Protein AF-A0A3D0K294-F1 (afdb_monomer)

Sequence (69 aa):
LAVDLPSGMDADSGRALGHAVRADRTATFVGWKAGFLDETGRDLLGRIEVVEIGIPEVLKQRHGRPARA

Secondary structure (DSSP, 8-state):
-EESS-TTB-TTT--BSSS----SEEEEESS--GGGGSGGGHHHH-EEEEE-----HHHHHHHPPPPP-

Foldseek 3Di:
DAEQFWPQADQQQLA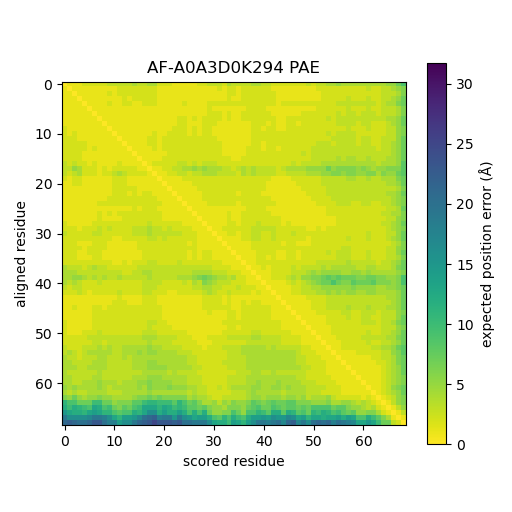RVPDTAADLAYEHELDHGNSCLHPNNVRRHRHYDYDYPPDDVVCCVVPPDDRDD

Mean predicted aligned error: 2.93 Å

pLDDT: mean 94.11, std 7.84, range [52.31, 98.62]

Nearest PDB structures (foldseek):
  3rss-assembly1_A  TM=9.437E-01  e=9.420E-06  Thermotoga maritima MSB8
  3k5w-assembly1_A  TM=8.271E-01  e=2.864E-03  Helicobacter pylori
  6qkt-assembly1_B  TM=3.072E-01  e=3.397E+00  Rhodopseudomonas palustris

Structure (mmCIF, N/CA/C/O backbone):
data_AF-A0A3D0K294-F1
#
_entry.id   AF-A0A3D0K294-F1
#
loop_
_atom_site.group_PDB
_atom_site.id
_atom_site.type_symbol
_atom_site.label_atom_id
_atom_site.label_alt_id
_atom_site.label_comp_id
_atom_site.label_asym_id
_atom_site.label_entity_id
_atom_site.label_seq_id
_atom_site.pdbx_PDB_ins_code
_atom_site.Cartn_x
_atom_site.Cartn_y
_atom_site.Cartn_z
_atom_site.occupancy
_atom_site.B_iso_or_equiv
_atom_site.auth_seq_id
_atom_site.auth_comp_id
_atom_site.auth_asym_id
_atom_site.auth_atom_id
_atom_site.pdbx_PDB_model_num
ATOM 1 N N . LEU A 1 1 ? -8.763 -10.614 2.328 1.00 96.94 1 LEU A N 1
ATOM 2 C CA . LEU A 1 1 ? -7.774 -10.231 1.292 1.00 96.94 1 LEU A CA 1
ATOM 3 C C . LEU A 1 1 ? -8.286 -8.989 0.580 1.00 96.94 1 LEU A C 1
ATOM 5 O O . LEU A 1 1 ? -9.409 -9.031 0.094 1.00 96.94 1 LEU A O 1
ATOM 9 N N . ALA A 1 2 ? -7.498 -7.919 0.544 1.00 98.56 2 ALA A N 1
ATOM 10 C CA . ALA A 1 2 ? -7.744 -6.740 -0.277 1.00 98.56 2 ALA A CA 1
ATOM 11 C C . ALA A 1 2 ? -6.796 -6.727 -1.485 1.00 98.56 2 ALA A C 1
ATOM 13 O O . ALA A 1 2 ? -5.642 -7.154 -1.384 1.00 98.56 2 ALA A O 1
ATOM 14 N N . VAL A 1 3 ? -7.297 -6.243 -2.620 1.00 98.50 3 VAL A N 1
ATOM 15 C CA . VAL A 1 3 ? -6.521 -6.052 -3.847 1.00 98.50 3 VAL A CA 1
ATOM 16 C C . VAL A 1 3 ? -6.318 -4.558 -4.037 1.00 98.50 3 VAL A C 1
ATOM 18 O O . VAL A 1 3 ? -7.268 -3.785 -3.991 1.00 98.50 3 VAL A O 1
ATOM 21 N N . ASP A 1 4 ? -5.070 -4.171 -4.234 1.00 98.19 4 ASP A N 1
ATOM 22 C CA . ASP A 1 4 ? -4.552 -2.812 -4.217 1.00 98.19 4 ASP A CA 1
ATOM 23 C C . ASP A 1 4 ? -4.602 -2.118 -2.849 1.00 98.19 4 ASP A C 1
ATOM 25 O O . ASP A 1 4 ? -3.547 -1.862 -2.271 1.00 98.19 4 ASP A O 1
ATOM 29 N N . LEU A 1 5 ? -5.795 -1.887 -2.302 1.00 98.00 5 LEU A N 1
ATOM 30 C CA . LEU A 1 5 ? -6.037 -1.357 -0.957 1.00 98.00 5 LEU A CA 1
ATOM 31 C C . LEU A 1 5 ? -7.388 -1.864 -0.409 1.00 98.00 5 LEU A C 1
ATOM 33 O O . LEU A 1 5 ? -8.234 -2.316 -1.185 1.00 98.00 5 LEU A O 1
ATOM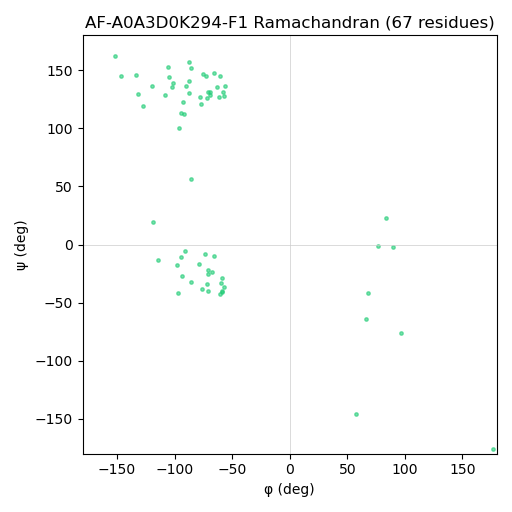 37 N N . PRO A 1 6 ? -7.639 -1.800 0.909 1.00 98.50 6 PRO A N 1
ATOM 38 C CA . PRO A 1 6 ? -8.950 -2.124 1.456 1.00 98.50 6 PRO A CA 1
ATOM 39 C C . PRO A 1 6 ? -10.031 -1.178 0.918 1.00 98.50 6 PRO A C 1
ATOM 41 O O . PRO A 1 6 ? -9.909 0.042 1.009 1.00 98.50 6 PRO A O 1
ATOM 44 N N . SER A 1 7 ? -11.111 -1.725 0.356 1.00 98.50 7 SER A N 1
ATOM 45 C CA . SER A 1 7 ? -12.210 -0.906 -0.167 1.00 98.50 7 SER A CA 1
ATOM 46 C C . SER A 1 7 ? -12.785 -0.008 0.930 1.00 98.50 7 SER A C 1
ATOM 48 O O . SER A 1 7 ? -13.081 -0.488 2.025 1.00 98.50 7 SER A O 1
ATOM 50 N N . GLY A 1 8 ? -12.937 1.283 0.624 1.00 97.94 8 GLY A N 1
ATOM 51 C CA . GLY A 1 8 ? -13.397 2.305 1.569 1.00 97.94 8 GLY A CA 1
ATOM 52 C C . GLY A 1 8 ? -12.286 3.003 2.363 1.00 97.94 8 GLY A C 1
ATOM 53 O O . GLY A 1 8 ? -12.577 3.920 3.124 1.00 97.94 8 GLY A O 1
ATOM 54 N N . MET A 1 9 ? -11.022 2.616 2.184 1.00 98.00 9 MET A N 1
ATOM 55 C CA . MET A 1 9 ? -9.865 3.360 2.685 1.00 98.00 9 MET A CA 1
ATOM 56 C C . MET A 1 9 ? -9.424 4.419 1.665 1.00 98.00 9 MET A C 1
ATOM 58 O O . MET A 1 9 ? -9.423 4.171 0.461 1.00 98.00 9 MET A O 1
ATOM 62 N N . ASP A 1 10 ? -9.033 5.595 2.143 1.00 97.50 10 ASP A N 1
ATOM 63 C CA . ASP A 1 10 ? -8.395 6.630 1.336 1.00 97.50 10 ASP A CA 1
ATOM 64 C C . ASP A 1 10 ? -6.913 6.296 1.098 1.00 97.50 10 ASP A C 1
ATOM 66 O O . ASP A 1 10 ? -6.160 6.045 2.043 1.00 97.50 10 ASP A O 1
ATOM 70 N N . ALA A 1 11 ? -6.479 6.292 -0.164 1.00 96.00 11 ALA A N 1
ATOM 71 C CA . ALA A 1 11 ? -5.138 5.833 -0.536 1.00 96.00 11 ALA A CA 1
ATOM 72 C C . ALA A 1 11 ? -4.015 6.790 -0.095 1.00 96.00 11 ALA A C 1
ATOM 74 O O . ALA A 1 11 ? -2.867 6.365 0.036 1.00 96.00 11 ALA A O 1
ATOM 75 N N . ASP A 1 12 ? -4.320 8.067 0.145 1.00 94.81 12 ASP A N 1
ATOM 76 C CA . ASP A 1 12 ? -3.316 9.077 0.482 1.00 94.81 12 ASP A CA 1
ATOM 77 C C . ASP A 1 12 ? -3.186 9.308 1.990 1.00 94.81 12 ASP A C 1
ATOM 79 O O . ASP A 1 12 ? -2.071 9.425 2.496 1.00 94.81 12 ASP A O 1
ATOM 83 N N . SER A 1 13 ? -4.309 9.362 2.706 1.00 95.12 13 SER A N 1
ATOM 84 C CA . SER A 1 13 ? -4.357 9.632 4.149 1.00 95.12 13 SER A CA 1
ATOM 85 C C . SER A 1 13 ? -4.464 8.383 5.017 1.00 95.12 13 SER A C 1
ATOM 87 O O . SER A 1 13 ? -4.246 8.465 6.218 1.00 95.12 13 SER A O 1
ATOM 89 N N . GLY A 1 14 ? -4.855 7.245 4.444 1.00 95.94 14 GLY A N 1
ATOM 90 C CA . GLY A 1 14 ? -5.062 5.997 5.176 1.00 95.94 14 GLY A CA 1
ATOM 91 C C . GLY A 1 14 ? -6.363 5.930 5.980 1.00 95.94 14 GLY A C 1
ATOM 92 O O . GLY A 1 14 ? -6.674 4.903 6.582 1.00 95.94 14 GLY A O 1
ATOM 93 N N . ARG A 1 15 ? -7.171 6.993 5.965 1.00 97.06 15 ARG A N 1
ATOM 94 C CA . ARG A 1 15 ? -8.427 7.062 6.718 1.00 97.06 15 ARG A CA 1
ATOM 95 C C . ARG A 1 15 ? -9.523 6.233 6.061 1.00 97.06 15 ARG A C 1
ATOM 97 O O . ARG A 1 15 ? -9.638 6.188 4.839 1.00 97.06 15 ARG A O 1
ATOM 104 N N . ALA A 1 16 ? -10.399 5.650 6.874 1.00 97.19 16 ALA A N 1
ATOM 105 C CA . ALA A 1 16 ? -11.657 5.106 6.379 1.00 97.19 16 ALA A CA 1
ATOM 106 C C . ALA A 1 16 ? -12.596 6.242 5.939 1.00 97.19 16 ALA A C 1
ATOM 108 O O . ALA A 1 16 ? -12.856 7.181 6.694 1.00 97.19 16 ALA A O 1
ATOM 109 N N . LEU A 1 17 ? -13.164 6.128 4.742 1.00 96.25 17 LEU A N 1
ATOM 110 C CA . LEU A 1 17 ? -14.175 7.033 4.195 1.00 96.25 17 LEU A CA 1
ATOM 111 C C . LEU A 1 17 ? -15.580 6.603 4.658 1.00 96.25 17 LEU A C 1
ATOM 113 O O . LEU A 1 17 ? -16.466 6.309 3.859 1.00 96.25 17 LEU A O 1
ATOM 117 N N . GLY A 1 18 ? -15.766 6.512 5.978 1.00 95.62 18 GLY A N 1
ATOM 118 C CA . GLY A 1 18 ? -16.974 5.995 6.631 1.00 95.62 18 GLY A CA 1
ATOM 119 C C . 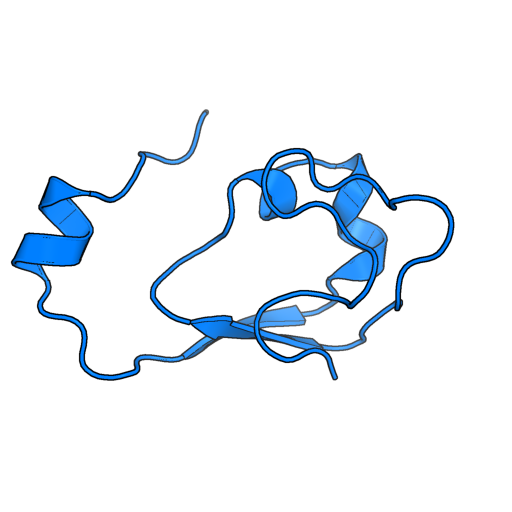GLY A 1 18 ? -16.830 4.525 7.023 1.00 95.62 18 GLY A C 1
ATOM 120 O O . GLY A 1 18 ? -16.597 4.219 8.190 1.00 95.62 18 GLY A O 1
ATOM 121 N N . HIS A 1 19 ? -16.920 3.619 6.049 1.00 95.31 19 HIS A N 1
ATOM 122 C CA . HIS A 1 19 ? -16.680 2.187 6.251 1.00 95.31 19 HIS A CA 1
ATOM 123 C C . HIS A 1 19 ? -15.520 1.722 5.379 1.00 95.31 19 HIS A C 1
ATOM 125 O O . HIS A 1 19 ? -15.468 2.058 4.200 1.00 95.31 19 HIS A O 1
ATOM 131 N N . ALA A 1 20 ? -14.626 0.915 5.948 1.00 98.12 20 ALA A N 1
ATOM 132 C CA . ALA A 1 20 ? -13.529 0.301 5.217 1.00 98.12 20 ALA A CA 1
ATOM 133 C C . ALA A 1 20 ? -13.418 -1.187 5.550 1.00 98.12 20 ALA A C 1
ATOM 135 O O . ALA A 1 20 ? -13.678 -1.615 6.678 1.00 98.12 20 ALA A O 1
ATOM 136 N N . VAL A 1 21 ? -13.020 -1.978 4.557 1.00 98.19 21 VAL A N 1
ATOM 137 C CA . VAL A 1 21 ? -12.691 -3.391 4.755 1.00 98.19 21 VAL A CA 1
ATOM 138 C C . VAL A 1 21 ? -11.494 -3.499 5.701 1.00 98.19 21 VAL A C 1
ATOM 140 O O . VAL A 1 21 ? -10.501 -2.800 5.535 1.00 98.19 21 VAL A O 1
ATOM 143 N N . ARG A 1 22 ? -11.565 -4.414 6.672 1.00 98.19 22 ARG A N 1
ATOM 144 C CA . ARG A 1 22 ? -10.388 -4.873 7.421 1.00 98.19 22 ARG A CA 1
ATOM 145 C C . ARG A 1 22 ? -9.868 -6.134 6.758 1.00 98.19 22 ARG A C 1
ATOM 147 O O . ARG A 1 22 ? -10.566 -7.146 6.732 1.00 98.19 22 ARG A O 1
ATOM 154 N N . ALA A 1 23 ? -8.683 -6.062 6.170 1.00 98.50 23 ALA A N 1
ATOM 155 C CA . ALA A 1 23 ? -8.086 -7.174 5.453 1.00 98.50 23 ALA A CA 1
ATOM 156 C C . ALA A 1 23 ? -7.025 -7.873 6.308 1.00 98.50 23 ALA A C 1
ATOM 158 O O . ALA A 1 23 ? -6.187 -7.218 6.912 1.00 98.50 23 ALA A O 1
ATOM 159 N N . ASP A 1 24 ? -6.982 -9.207 6.284 1.00 98.56 24 ASP A N 1
ATOM 160 C CA . ASP A 1 24 ? -5.842 -9.950 6.853 1.00 98.56 24 ASP A CA 1
ATOM 161 C C . ASP A 1 24 ? -4.572 -9.802 5.996 1.00 98.56 24 ASP A C 1
ATOM 163 O O . ASP A 1 24 ? -3.447 -9.950 6.478 1.00 98.56 24 ASP A O 1
ATOM 167 N N . ARG A 1 25 ? -4.754 -9.531 4.696 1.00 98.44 25 ARG A N 1
ATOM 168 C CA . ARG A 1 25 ? -3.697 -9.324 3.698 1.00 98.44 25 ARG A CA 1
ATOM 169 C C . ARG A 1 25 ? -4.123 -8.309 2.646 1.00 98.44 25 ARG A C 1
ATOM 171 O O . ARG A 1 25 ? -5.278 -8.359 2.217 1.00 98.44 25 ARG A O 1
ATOM 178 N N . THR A 1 26 ? -3.177 -7.508 2.166 1.00 98.62 26 THR A N 1
ATOM 179 C CA . THR A 1 26 ? -3.344 -6.553 1.064 1.00 98.62 26 THR A CA 1
ATOM 180 C C . THR A 1 26 ? -2.263 -6.779 0.012 1.00 98.62 26 THR A C 1
ATOM 182 O O . THR A 1 26 ? -1.078 -6.643 0.306 1.00 98.62 26 THR A O 1
ATOM 185 N N . ALA A 1 27 ? -2.665 -7.109 -1.214 1.00 98.56 27 ALA A N 1
ATOM 186 C CA . ALA A 1 27 ? -1.765 -7.201 -2.361 1.00 98.56 27 ALA A CA 1
ATOM 187 C C . ALA A 1 27 ? -1.815 -5.881 -3.145 1.00 98.56 27 ALA A C 1
ATOM 189 O O . ALA A 1 27 ? -2.765 -5.653 -3.889 1.00 98.56 27 ALA A O 1
ATOM 190 N N . THR A 1 28 ? -0.831 -4.998 -2.956 1.00 98.19 28 THR A N 1
ATOM 191 C CA . THR A 1 28 ? -0.701 -3.740 -3.715 1.00 98.19 28 THR A CA 1
ATOM 192 C C . THR A 1 28 ? 0.081 -3.915 -4.993 1.00 98.19 28 THR A C 1
ATOM 194 O O . THR A 1 28 ? 0.962 -4.759 -5.066 1.00 98.19 28 THR A O 1
ATOM 197 N N . PHE A 1 29 ? -0.136 -3.019 -5.951 1.00 97.38 29 PHE A N 1
ATOM 198 C CA . PHE A 1 29 ? 0.692 -2.943 -7.151 1.00 97.38 29 PHE A CA 1
ATOM 199 C C . PHE A 1 29 ? 1.642 -1.749 -7.134 1.00 97.38 29 PHE A C 1
ATOM 201 O O . PHE A 1 29 ? 1.328 -0.705 -6.555 1.00 97.38 29 PHE A O 1
ATOM 208 N N . VAL A 1 30 ? 2.767 -1.900 -7.844 1.00 95.25 30 VAL A N 1
ATOM 209 C CA . VAL A 1 30 ? 3.789 -0.873 -8.153 1.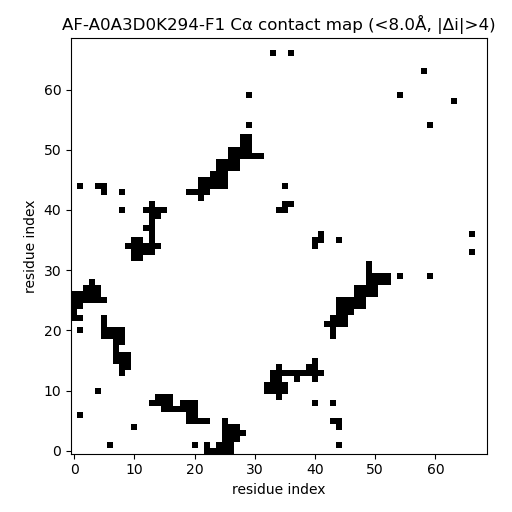00 95.25 30 VAL A CA 1
ATOM 210 C C . VAL A 1 30 ? 4.599 -0.385 -6.949 1.00 95.25 30 VAL A C 1
ATOM 212 O O . VAL A 1 30 ? 5.812 -0.228 -7.048 1.00 95.25 30 VAL A O 1
ATOM 215 N N . GLY A 1 31 ? 3.955 -0.157 -5.812 1.00 94.12 31 GLY A N 1
ATOM 216 C CA . GLY A 1 31 ? 4.574 0.322 -4.589 1.00 94.12 31 GLY A CA 1
ATOM 217 C C . GLY A 1 31 ? 3.542 0.554 -3.494 1.00 94.12 31 GLY A C 1
ATOM 218 O O . GLY A 1 31 ? 2.348 0.280 -3.651 1.00 94.12 31 GLY A O 1
ATOM 219 N N . TRP A 1 32 ? 4.023 1.068 -2.367 1.00 95.06 32 TRP A N 1
ATOM 220 C CA . TRP A 1 32 ? 3.173 1.448 -1.247 1.00 95.06 32 TRP A CA 1
ATOM 221 C C . TRP A 1 32 ? 2.399 2.721 -1.581 1.00 95.06 32 TRP A C 1
ATOM 223 O O . TRP A 1 32 ? 2.912 3.619 -2.250 1.00 95.06 32 TRP A O 1
ATOM 233 N N . LYS A 1 33 ? 1.164 2.802 -1.088 1.00 94.81 33 LYS A N 1
ATOM 234 C CA . LYS A 1 33 ? 0.361 4.024 -1.155 1.00 94.81 33 LYS A CA 1
ATOM 235 C C . LYS A 1 33 ? 0.719 4.897 0.046 1.00 94.81 33 LYS A C 1
ATOM 237 O O . LYS A 1 33 ? 1.121 4.370 1.081 1.00 94.81 33 LYS A O 1
ATOM 242 N N . ALA A 1 34 ? 0.586 6.219 -0.069 1.00 93.69 34 ALA A N 1
ATOM 243 C CA . ALA A 1 34 ? 0.989 7.125 1.010 1.00 93.69 34 ALA A CA 1
ATOM 244 C C . ALA A 1 34 ? 0.232 6.836 2.319 1.00 93.69 34 ALA A C 1
ATOM 246 O O . ALA A 1 34 ? 0.850 6.765 3.379 1.00 93.69 34 ALA A O 1
ATOM 247 N N . GLY A 1 35 ? -1.063 6.530 2.221 1.00 95.25 35 GLY A N 1
ATOM 248 C CA . GLY A 1 35 ? -1.909 6.174 3.355 1.00 95.25 35 GLY A CA 1
ATOM 249 C C . GLY A 1 35 ? -1.538 4.857 4.038 1.00 95.25 35 GLY A C 1
ATOM 250 O O . GLY A 1 35 ? -2.053 4.568 5.110 1.00 95.25 35 GLY A O 1
ATOM 251 N N . PHE A 1 36 ? -0.643 4.047 3.460 1.00 95.38 36 PHE A N 1
ATOM 252 C CA . PHE A 1 36 ? -0.182 2.805 4.094 1.00 95.38 36 PHE A CA 1
ATOM 253 C C . PHE A 1 36 ? 0.860 3.065 5.182 1.00 95.38 36 PHE A C 1
ATOM 255 O O . PHE A 1 36 ? 1.134 2.185 5.993 1.00 95.38 36 PHE A O 1
ATOM 262 N N . LEU A 1 37 ? 1.456 4.258 5.172 1.00 93.31 37 LEU A N 1
ATOM 263 C CA . LEU A 1 37 ? 2.417 4.712 6.172 1.00 93.31 37 LEU A CA 1
ATOM 264 C C . LEU A 1 37 ? 1.736 5.459 7.328 1.00 93.31 37 LEU A C 1
ATOM 266 O O . LEU A 1 37 ? 2.406 5.813 8.293 1.00 93.31 37 LEU A O 1
ATOM 270 N N . ASP A 1 38 ? 0.427 5.709 7.234 1.00 93.38 38 ASP A N 1
ATOM 271 C CA . ASP A 1 38 ? -0.340 6.390 8.271 1.00 93.38 38 ASP A CA 1
ATOM 272 C C . ASP A 1 38 ? -0.854 5.382 9.313 1.00 93.38 38 ASP A C 1
ATOM 274 O O . ASP A 1 38 ? -1.458 4.358 8.977 1.00 93.38 38 ASP A O 1
ATOM 278 N N . GLU A 1 39 ? -0.639 5.679 10.596 1.00 91.56 39 GLU A N 1
ATOM 279 C CA . GLU A 1 39 ? -1.075 4.824 11.709 1.00 91.56 39 GLU A CA 1
ATOM 280 C C . GLU A 1 39 ? -2.602 4.610 11.714 1.00 91.56 39 GLU A C 1
ATOM 282 O O . GLU A 1 39 ? -3.072 3.552 12.134 1.00 91.56 39 GLU A O 1
ATOM 287 N N . THR A 1 40 ? -3.397 5.558 11.197 1.00 88.94 40 THR A N 1
ATOM 288 C CA . THR A 1 40 ? -4.868 5.451 11.163 1.00 88.94 40 THR A CA 1
ATOM 289 C C . THR A 1 40 ? -5.381 4.349 10.234 1.00 88.94 40 THR A C 1
ATOM 291 O O . THR A 1 40 ? -6.479 3.834 10.448 1.00 88.94 40 THR A O 1
ATOM 294 N N . GLY A 1 41 ? -4.590 3.957 9.230 1.00 90.31 41 GLY A N 1
ATOM 295 C CA . GLY A 1 41 ? -4.932 2.912 8.265 1.00 90.31 41 GLY A CA 1
ATOM 296 C C . GLY A 1 41 ? -4.409 1.522 8.623 1.00 90.31 41 GLY A C 1
ATOM 297 O O . GLY A 1 41 ? -4.794 0.531 7.998 1.00 90.31 41 GLY A O 1
A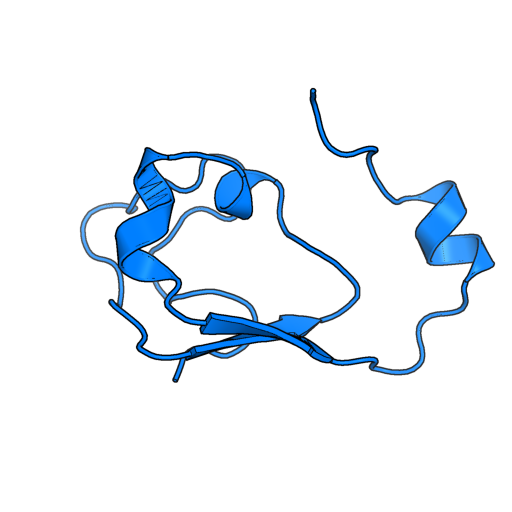TOM 298 N N . ARG A 1 42 ? -3.535 1.421 9.629 1.00 93.50 42 ARG A N 1
ATOM 299 C CA . ARG A 1 42 ? -2.751 0.213 9.923 1.00 93.50 42 ARG A CA 1
ATOM 300 C C . ARG A 1 42 ? -3.616 -1.015 10.203 1.00 93.50 42 ARG A C 1
ATOM 302 O O . ARG A 1 42 ? -3.347 -2.095 9.676 1.00 93.50 42 ARG A O 1
ATOM 309 N N . ASP A 1 43 ? -4.702 -0.826 10.948 1.00 95.56 43 ASP A N 1
ATOM 310 C CA . ASP A 1 43 ? -5.642 -1.889 11.328 1.00 95.56 43 ASP A CA 1
ATOM 311 C C . ASP A 1 43 ? -6.547 -2.368 10.180 1.00 95.56 43 ASP A C 1
ATOM 313 O O . ASP A 1 43 ? -7.286 -3.346 10.346 1.00 95.56 43 ASP A O 1
ATOM 317 N N . LEU A 1 44 ? -6.523 -1.683 9.032 1.00 97.94 44 LEU A N 1
ATOM 318 C CA . LEU A 1 44 ? -7.292 -2.037 7.836 1.00 97.94 44 LEU A CA 1
ATOM 319 C C . LEU A 1 44 ? -6.483 -2.910 6.862 1.00 97.94 44 LEU A C 1
ATOM 321 O O . LEU A 1 44 ? -7.068 -3.681 6.102 1.00 97.94 44 LEU A O 1
ATOM 325 N N . LEU A 1 45 ? -5.152 -2.789 6.873 1.00 98.12 45 LEU A N 1
ATOM 326 C CA . LEU A 1 45 ? -4.268 -3.288 5.811 1.00 98.12 45 LEU A CA 1
ATOM 327 C C . LEU A 1 45 ? -3.859 -4.761 5.965 1.00 98.12 45 LEU A C 1
ATOM 329 O O . LEU A 1 45 ? -3.625 -5.442 4.960 1.00 98.12 45 LEU A O 1
ATOM 333 N N . GLY A 1 46 ? -3.734 -5.250 7.200 1.00 97.06 46 GLY A N 1
ATOM 334 C CA . GLY A 1 46 ? -3.155 -6.568 7.475 1.00 97.06 46 GLY A CA 1
ATOM 335 C C . GLY A 1 46 ? -1.728 -6.701 6.929 1.00 97.06 46 GLY A C 1
ATOM 336 O O . GLY A 1 46 ? -0.960 -5.739 6.912 1.00 97.06 46 GLY A O 1
ATOM 337 N N . ARG A 1 47 ? -1.340 -7.898 6.469 1.00 97.62 47 ARG A N 1
ATOM 338 C CA . ARG A 1 47 ? -0.020 -8.103 5.846 1.00 97.62 47 ARG A CA 1
ATOM 339 C C . ARG A 1 47 ? 0.002 -7.559 4.415 1.00 97.62 47 ARG A C 1
ATOM 341 O O . ARG A 1 47 ? -0.733 -8.050 3.560 1.00 97.62 47 ARG A O 1
ATOM 348 N N . ILE A 1 48 ? 0.896 -6.612 4.154 1.00 97.75 48 ILE A N 1
ATOM 349 C CA . ILE A 1 48 ? 1.061 -5.969 2.846 1.00 97.75 48 ILE A CA 1
ATOM 350 C C . ILE A 1 48 ? 2.081 -6.740 1.997 1.00 97.75 48 ILE A C 1
ATOM 352 O O . ILE A 1 48 ? 3.143 -7.129 2.486 1.00 97.75 48 ILE A O 1
ATOM 356 N N . GLU A 1 49 ? 1.767 -6.932 0.721 1.00 98.06 49 GLU A N 1
ATOM 357 C CA . GLU A 1 49 ? 2.657 -7.480 -0.303 1.00 98.06 49 GLU A CA 1
ATOM 358 C C . GLU A 1 49 ? 2.605 -6.584 -1.544 1.00 98.06 49 GLU A C 1
ATOM 360 O O . GLU A 1 49 ? 1.518 -6.250 -2.015 1.00 98.06 49 GLU A O 1
ATOM 365 N N . VAL A 1 50 ? 3.766 -6.174 -2.063 1.00 97.06 50 V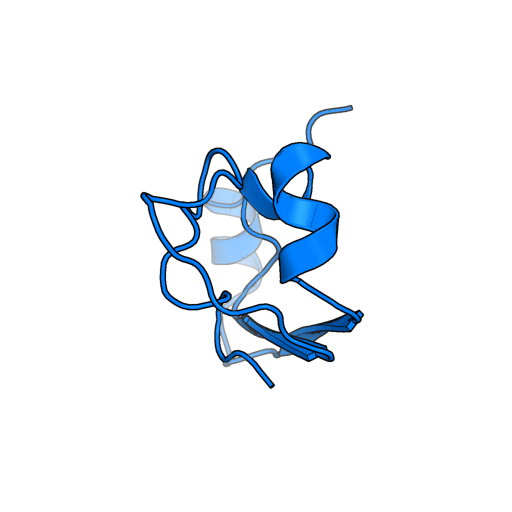AL A N 1
ATOM 366 C CA . VAL A 1 50 ? 3.854 -5.423 -3.324 1.00 97.06 50 VAL A CA 1
ATOM 367 C C . VAL A 1 50 ? 4.044 -6.422 -4.457 1.00 97.06 50 VAL A C 1
ATOM 369 O O . VAL A 1 50 ? 5.082 -7.070 -4.555 1.00 97.06 50 VAL A O 1
ATOM 372 N N . VAL A 1 51 ? 3.032 -6.538 -5.305 1.00 97.75 51 VAL A N 1
ATOM 373 C CA . VAL A 1 51 ? 3.008 -7.397 -6.483 1.00 97.75 51 VAL A CA 1
ATOM 374 C C . VAL A 1 51 ? 3.475 -6.592 -7.693 1.00 97.75 51 VAL A C 1
ATOM 376 O O . VAL A 1 51 ? 2.904 -5.554 -8.045 1.00 97.75 51 VAL A O 1
ATOM 379 N N . GLU A 1 52 ? 4.529 -7.078 -8.342 1.00 95.44 52 GLU A N 1
ATOM 380 C CA . GLU A 1 52 ? 5.029 -6.507 -9.590 1.00 95.44 52 GLU A CA 1
ATOM 381 C C . GLU A 1 52 ? 4.060 -6.809 -10.740 1.00 95.44 52 GLU A 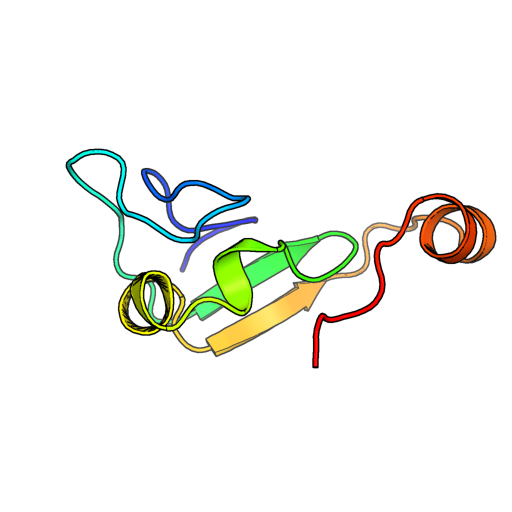C 1
ATOM 383 O O . GLU A 1 52 ? 3.660 -7.951 -10.956 1.00 95.44 52 GLU A O 1
ATOM 388 N N . ILE A 1 53 ? 3.712 -5.773 -11.505 1.00 97.06 53 ILE A N 1
ATOM 389 C CA . ILE A 1 53 ? 2.828 -5.871 -12.682 1.00 97.06 53 ILE A CA 1
ATOM 390 C C . ILE A 1 53 ? 3.535 -5.439 -13.977 1.00 97.06 53 ILE A C 1
ATOM 392 O O . ILE A 1 53 ? 2.893 -5.098 -14.965 1.00 97.06 53 ILE A O 1
ATOM 396 N N . GLY A 1 54 ? 4.873 -5.430 -13.966 1.00 96.69 54 GLY A N 1
ATOM 397 C CA . GLY A 1 54 ? 5.693 -5.114 -15.139 1.00 96.69 54 GLY A CA 1
ATOM 398 C C . GLY A 1 54 ? 5.923 -3.622 -15.391 1.00 96.69 54 GLY A C 1
ATOM 399 O O . GLY A 1 54 ? 6.229 -3.241 -16.518 1.00 96.69 54 GLY A O 1
ATOM 400 N N . ILE A 1 55 ? 5.795 -2.764 -14.371 1.00 95.62 55 ILE A N 1
ATOM 401 C CA . ILE A 1 55 ? 6.120 -1.337 -14.518 1.00 95.62 55 ILE A CA 1
ATOM 402 C C . ILE A 1 55 ? 7.644 -1.154 -14.622 1.00 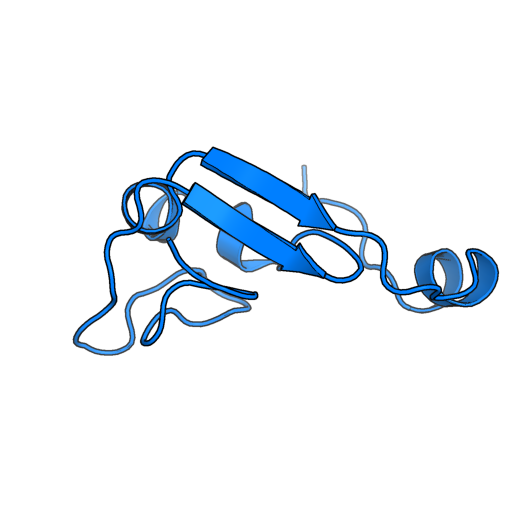95.62 55 ILE A C 1
ATOM 404 O O . ILE A 1 55 ? 8.363 -1.580 -13.714 1.00 95.62 55 ILE A O 1
ATOM 408 N N . PRO A 1 56 ? 8.155 -0.478 -15.672 1.00 96.50 56 PRO A N 1
ATOM 409 C CA . PRO A 1 56 ? 9.573 -0.160 -15.791 1.00 96.50 56 PRO A CA 1
ATOM 410 C C . PRO A 1 56 ? 10.105 0.620 -14.586 1.00 96.50 56 PRO A C 1
ATOM 412 O O . PRO A 1 56 ? 9.510 1.608 -14.153 1.00 96.50 56 PRO A O 1
ATOM 415 N N . GLU A 1 57 ? 11.283 0.231 -14.102 1.00 93.62 57 GLU A N 1
ATOM 416 C CA . GLU A 1 57 ? 11.917 0.834 -12.925 1.00 93.62 57 GLU A CA 1
ATOM 417 C C . GLU A 1 57 ? 12.129 2.350 -13.073 1.00 93.62 57 GLU A C 1
ATOM 419 O O . GLU A 1 57 ? 11.883 3.112 -12.143 1.00 93.62 57 GLU A O 1
ATOM 424 N N . VAL A 1 58 ? 12.465 2.819 -14.280 1.00 96.31 58 VAL A N 1
ATOM 425 C CA . VAL A 1 58 ? 12.617 4.255 -14.569 1.00 96.31 58 VAL A CA 1
ATOM 426 C C . VAL A 1 58 ? 11.335 5.054 -14.306 1.00 96.31 58 VAL A C 1
ATOM 428 O O . VAL A 1 58 ? 11.402 6.204 -13.877 1.00 96.31 58 VAL A O 1
ATOM 431 N N . LEU A 1 59 ? 10.156 4.458 -14.515 1.00 95.06 59 LEU A N 1
ATOM 432 C CA . LEU A 1 59 ? 8.882 5.116 -14.220 1.00 95.06 59 LEU A CA 1
ATOM 433 C C . LEU A 1 59 ? 8.607 5.126 -12.715 1.00 95.06 59 LEU A C 1
ATOM 435 O O . LEU A 1 59 ? 8.148 6.146 -12.201 1.00 95.06 59 LEU A O 1
ATOM 439 N N . LYS A 1 60 ? 8.953 4.043 -12.003 1.00 92.31 60 LYS A N 1
ATOM 440 C CA . LYS A 1 60 ? 8.881 3.987 -10.534 1.00 92.31 60 LYS A CA 1
ATOM 441 C C . LYS A 1 60 ? 9.778 5.050 -9.898 1.00 92.31 60 LYS A C 1
ATOM 443 O O . LYS A 1 60 ? 9.331 5.762 -9.010 1.00 92.31 60 LYS A O 1
ATOM 448 N N . GLN A 1 61 ? 10.991 5.244 -10.406 1.00 91.56 61 GLN A N 1
ATOM 449 C CA . GLN A 1 61 ? 11.921 6.265 -9.908 1.00 91.56 61 GLN A CA 1
ATOM 450 C C . GLN A 1 61 ? 11.484 7.693 -10.252 1.00 91.56 61 GLN A C 1
ATOM 452 O O . GLN A 1 61 ? 11.601 8.592 -9.423 1.00 91.56 61 GLN A O 1
ATOM 457 N N . ARG A 1 62 ? 10.964 7.917 -11.466 1.00 94.81 62 ARG A N 1
ATOM 458 C CA . ARG A 1 62 ? 10.547 9.250 -11.927 1.00 94.81 62 ARG A CA 1
ATOM 459 C C . ARG A 1 62 ? 9.270 9.751 -11.249 1.00 94.81 62 ARG A C 1
ATOM 461 O O . ARG A 1 62 ? 9.121 10.957 -11.069 1.00 94.81 62 ARG A O 1
ATOM 468 N N . HIS A 1 63 ? 8.342 8.847 -10.939 1.00 92.31 63 HIS A N 1
ATOM 469 C CA . HIS A 1 63 ? 7.006 9.191 -10.438 1.00 92.31 63 HIS A CA 1
ATOM 470 C C . HIS A 1 63 ? 6.746 8.738 -8.997 1.00 92.31 63 HIS A C 1
ATOM 472 O O . HIS A 1 63 ? 5.774 9.180 -8.385 1.00 92.31 63 HIS A O 1
ATOM 478 N N . GLY A 1 64 ? 7.597 7.873 -8.448 1.00 89.25 64 GLY A N 1
ATOM 479 C CA . GLY A 1 64 ? 7.533 7.445 -7.060 1.00 89.25 64 GLY A CA 1
ATOM 480 C C . GLY A 1 64 ? 7.818 8.598 -6.106 1.00 89.25 64 GLY A C 1
ATOM 481 O O . GLY A 1 64 ? 8.596 9.508 -6.393 1.00 89.25 64 GLY A O 1
ATOM 482 N N . ARG A 1 65 ? 7.170 8.556 -4.944 1.00 85.94 65 ARG A N 1
ATOM 483 C CA . ARG A 1 65 ? 7.427 9.494 -3.850 1.00 85.94 65 ARG A CA 1
ATOM 484 C C . ARG A 1 65 ? 8.283 8.770 -2.811 1.00 85.94 65 ARG A C 1
ATOM 486 O O . ARG A 1 65 ? 7.973 7.618 -2.503 1.00 85.94 65 ARG A O 1
ATOM 493 N N . PRO A 1 66 ? 9.335 9.400 -2.266 1.00 78.62 66 PRO A N 1
ATOM 494 C CA . PRO A 1 66 ? 10.084 8.801 -1.171 1.00 78.62 66 PRO A CA 1
ATOM 495 C C . PRO A 1 66 ? 9.161 8.593 0.034 1.00 78.62 66 PRO A C 1
ATOM 497 O O . PRO A 1 66 ? 8.264 9.407 0.280 1.00 78.62 66 PRO A O 1
ATOM 500 N N . ALA A 1 67 ? 9.387 7.511 0.784 1.00 68.94 67 ALA A N 1
ATOM 501 C CA . ALA A 1 67 ? 8.730 7.323 2.071 1.00 68.94 67 ALA A CA 1
ATOM 502 C C . ALA A 1 67 ? 9.059 8.532 2.958 1.00 68.94 67 ALA A C 1
ATOM 504 O O . ALA A 1 67 ? 10.222 8.926 3.073 1.00 68.94 67 ALA A O 1
ATOM 505 N N . ARG A 1 68 ? 8.029 9.168 3.521 1.00 63.25 68 ARG A N 1
ATOM 506 C CA . ARG A 1 68 ? 8.231 10.251 4.487 1.00 63.25 68 ARG A CA 1
ATOM 507 C C . ARG A 1 68 ? 8.806 9.617 5.758 1.00 63.25 68 ARG A C 1
ATOM 509 O O . ARG A 1 68 ? 8.282 8.594 6.190 1.00 63.25 68 ARG A O 1
ATOM 516 N N . ALA A 1 69 ? 9.915 10.174 6.248 1.00 52.31 69 ALA A N 1
ATOM 517 C CA . ALA A 1 69 ? 10.548 9.769 7.504 1.00 52.31 69 ALA A CA 1
ATOM 518 C C . ALA A 1 69 ? 9.659 10.099 8.708 1.00 52.31 69 ALA A C 1
ATOM 520 O O . ALA A 1 69 ? 8.916 11.107 8.613 1.00 52.31 69 ALA A O 1
#

Radius of gyration: 12.11 Å; Cα contacts (8 Å, |Δi|>4): 128; chains: 1; bounding box: 30×20×28 Å

Solvent-accessible 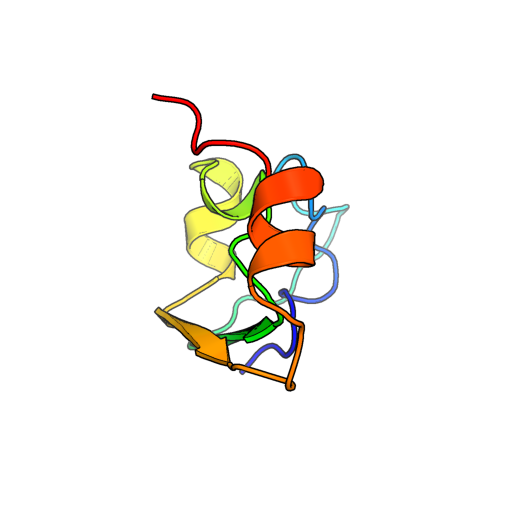surface area (backbone atoms only — not comparable to full-atom values): 4023 Å² total; per-residue (Å²): 108,22,69,58,51,33,62,40,45,38,61,63,68,12,39,58,73,84,58,49,45,69,18,73,27,20,45,16,56,88,50,85,50,62,6,72,77,28,78,80,20,50,83,29,36,48,52,75,43,74,44,84,84,80,75,57,64,71,56,50,66,74,69,54,75,81,82,82,130